Protein AF-A0A3B8HD32-F1 (afdb_monomer_lite)

Secondary structure (DSSP, 8-state):
----------------------------------------PPP-BSSHHHHHHHHHHHHHTT-HHHHHHHH-TT-HHHH--S-HHHHHHHHHHHHHHHHH-EEEEE-SSEEEEEETTTTEEPSS-EEEETTEEEE-HHHHHHHHHHHHHHHHHHHHHHHTT-

Radius of gyration: 31.65 Å; chains: 1; bounding box: 47×67×112 Å

Foldseek 3Di:
DDDDDDDDDDDDDDDDDDDDDDDDDDDDDPPCDPPPPDQQAADWALDPVVLVVLVLVCLVVVPPVSVCNQLDPPLCVVQDVPDPVVNNVVSVVQNVFQVQDWDWADDPFWIWIFTHPVRHTQLWIWGDDPSIIGTPSVSSVVSVVVVVVVVVVVVVVVVVVD

pLDDT: mean 81.9, std 21.85, range [32.84, 98.81]

Structure (mmCIF, N/CA/C/O backbone):
data_AF-A0A3B8HD32-F1
#
_entry.id   AF-A0A3B8HD32-F1
#
loop_
_atom_site.group_PDB
_atom_site.id
_atom_site.type_symbol
_atom_site.label_atom_id
_atom_site.label_alt_id
_atom_site.label_comp_id
_atom_site.label_asym_id
_atom_site.label_entity_id
_atom_site.label_seq_id
_atom_site.pdbx_PDB_ins_code
_atom_site.Cartn_x
_atom_site.Cartn_y
_atom_site.Cartn_z
_atom_site.occupancy
_atom_site.B_iso_or_equiv
_atom_site.auth_seq_id
_atom_site.auth_comp_id
_atom_site.auth_asym_id
_atom_site.auth_atom_id
_atom_site.pdbx_PDB_model_num
ATOM 1 N N . MET A 1 1 ? 13.852 -27.136 76.137 1.00 43.53 1 MET A N 1
ATOM 2 C CA . MET A 1 1 ? 15.310 -26.902 76.257 1.00 43.53 1 MET A CA 1
ATOM 3 C C . MET A 1 1 ? 15.905 -28.227 76.719 1.00 43.53 1 MET A C 1
ATOM 5 O O . MET A 1 1 ? 15.405 -28.739 77.705 1.00 43.53 1 MET A O 1
ATOM 9 N N . VAL A 1 2 ? 16.816 -28.900 76.011 1.00 40.38 2 VAL A N 1
ATOM 10 C CA . VAL A 1 2 ? 17.739 -28.478 74.932 1.00 40.38 2 VAL A CA 1
ATOM 11 C C . VAL A 1 2 ? 17.603 -29.384 73.687 1.00 40.38 2 VAL A C 1
ATOM 13 O O . VAL A 1 2 ? 17.323 -30.568 73.819 1.00 40.38 2 VAL A O 1
ATOM 16 N N . LEU A 1 3 ? 17.828 -28.834 72.486 1.00 42.19 3 LEU A N 1
ATOM 17 C CA . LEU A 1 3 ? 18.135 -29.593 71.260 1.00 42.19 3 LEU A CA 1
ATOM 18 C C . LEU A 1 3 ? 19.658 -29.737 71.143 1.00 42.19 3 LEU A C 1
ATOM 20 O O . LEU A 1 3 ? 20.314 -28.704 71.096 1.00 42.19 3 LEU A O 1
ATOM 24 N N . TYR A 1 4 ? 20.210 -30.955 71.073 1.00 42.47 4 TYR A N 1
ATOM 25 C CA . TYR A 1 4 ? 21.608 -31.265 70.692 1.00 42.47 4 TYR A CA 1
ATOM 26 C C . TYR A 1 4 ? 21.775 -32.805 70.596 1.00 42.47 4 TYR A C 1
ATOM 28 O O . TYR A 1 4 ? 21.157 -33.514 71.381 1.00 42.47 4 TYR A O 1
ATOM 36 N N . ILE A 1 5 ? 22.575 -33.400 69.701 1.00 52.56 5 ILE A N 1
ATOM 37 C CA . ILE A 1 5 ? 23.149 -32.874 68.450 1.00 52.56 5 ILE A CA 1
ATOM 38 C C . ILE A 1 5 ? 23.365 -34.017 67.430 1.00 52.56 5 ILE A C 1
ATOM 40 O O . ILE A 1 5 ? 23.368 -35.194 67.776 1.00 52.56 5 ILE A O 1
ATOM 44 N N . ASN A 1 6 ? 23.576 -33.652 66.166 1.00 39.22 6 ASN A N 1
ATOM 45 C CA . ASN A 1 6 ? 23.972 -34.531 65.063 1.00 39.22 6 ASN A CA 1
ATOM 46 C C . ASN A 1 6 ? 25.484 -34.836 65.097 1.00 39.22 6 ASN A C 1
ATOM 48 O O . ASN A 1 6 ? 26.286 -33.902 65.054 1.00 39.22 6 ASN A O 1
ATOM 52 N N . THR A 1 7 ? 25.881 -36.113 65.068 1.00 48.16 7 THR A N 1
ATOM 53 C CA . THR A 1 7 ? 27.258 -36.534 64.750 1.00 48.16 7 THR A CA 1
ATOM 54 C C . THR A 1 7 ? 27.284 -37.419 63.500 1.00 48.16 7 THR A C 1
ATOM 56 O O . THR A 1 7 ? 26.478 -38.331 63.320 1.00 48.16 7 THR A O 1
ATOM 59 N N . LYS A 1 8 ? 28.205 -37.112 62.578 1.00 41.97 8 LYS A N 1
ATOM 60 C CA . LYS A 1 8 ? 28.229 -37.680 61.223 1.00 41.97 8 LYS A CA 1
ATOM 61 C C . LYS A 1 8 ? 29.136 -38.912 61.095 1.00 41.97 8 LYS A C 1
ATOM 63 O O . LYS A 1 8 ? 30.311 -38.844 61.428 1.00 41.97 8 LYS A O 1
ATOM 68 N N . LYS A 1 9 ? 28.605 -39.915 60.382 1.00 48.69 9 LYS A N 1
ATOM 69 C CA . LYS A 1 9 ? 29.251 -40.620 59.251 1.00 48.69 9 LYS A CA 1
ATOM 70 C C . LYS A 1 9 ? 30.585 -41.346 59.507 1.00 48.69 9 LYS A C 1
ATOM 72 O O . LYS A 1 9 ? 31.648 -40.732 59.552 1.00 48.69 9 LYS A O 1
ATOM 77 N N . LYS A 1 10 ? 30.551 -42.674 59.367 1.00 41.47 10 LYS A N 1
ATOM 78 C CA . LYS A 1 10 ? 31.591 -43.403 58.623 1.00 41.47 10 LYS A CA 1
ATOM 79 C C . LYS A 1 10 ? 30.941 -44.512 57.797 1.00 41.47 10 LYS A C 1
ATOM 81 O O . LYS A 1 10 ? 29.971 -45.114 58.244 1.00 41.47 10 LYS A O 1
ATOM 86 N N . ASP A 1 11 ? 31.414 -44.703 56.572 1.00 49.44 11 ASP A N 1
ATOM 87 C CA . ASP A 1 11 ? 30.679 -45.430 55.534 1.00 49.44 11 ASP A CA 1
ATOM 88 C C . ASP A 1 11 ? 31.162 -46.881 55.372 1.00 49.44 11 ASP A C 1
ATOM 90 O O . ASP A 1 11 ? 32.364 -47.129 55.277 1.00 49.44 11 ASP A O 1
ATOM 94 N N . SER A 1 12 ? 30.225 -47.821 55.240 1.00 42.47 12 SER A N 1
ATOM 95 C CA . SER A 1 12 ? 30.435 -49.156 54.660 1.00 42.47 12 SER A CA 1
ATOM 96 C C . SER A 1 12 ? 29.472 -49.300 53.470 1.00 42.47 12 SER A C 1
ATOM 98 O O . SER A 1 12 ? 28.290 -49.000 53.574 1.00 42.47 12 SER A O 1
ATOM 100 N N . TRP A 1 13 ? 29.981 -49.407 52.240 1.00 37.66 13 TRP A N 1
ATOM 101 C CA . TRP A 1 13 ? 30.479 -50.617 51.561 1.00 37.66 13 TRP A CA 1
ATOM 102 C C . TRP A 1 13 ? 29.329 -51.458 50.966 1.00 37.66 13 TRP A C 1
ATOM 104 O O . TRP A 1 13 ? 28.308 -51.676 51.599 1.00 37.66 13 TRP A O 1
ATOM 114 N N . PHE A 1 14 ? 29.494 -51.869 49.703 1.00 48.09 14 PHE A N 1
ATOM 115 C CA . PHE A 1 14 ? 28.489 -52.516 48.837 1.00 48.09 14 PHE A CA 1
ATOM 116 C C . PHE A 1 14 ? 27.213 -51.725 48.480 1.00 48.09 14 PHE A C 1
ATOM 118 O O . PHE A 1 14 ? 26.077 -52.068 48.794 1.00 48.09 14 PHE A O 1
ATOM 125 N N . LYS A 1 15 ? 27.468 -50.705 47.651 1.00 41.84 15 LYS A N 1
ATOM 126 C CA . LYS A 1 15 ? 26.592 -50.142 46.609 1.00 41.84 15 LYS A CA 1
ATOM 127 C C . LYS A 1 15 ? 25.509 -51.118 46.097 1.00 41.84 15 LYS A C 1
ATOM 129 O O . LYS A 1 15 ? 25.838 -52.189 45.591 1.00 41.84 15 LYS A O 1
ATOM 134 N N . ARG A 1 16 ? 24.249 -50.668 46.050 1.00 45.19 16 ARG A N 1
ATOM 135 C CA . ARG A 1 16 ? 23.248 -51.148 45.077 1.00 45.19 16 ARG A CA 1
ATOM 136 C C . ARG A 1 16 ? 23.143 -50.126 43.946 1.00 45.19 16 ARG A C 1
ATOM 138 O O . ARG A 1 16 ? 22.755 -48.985 44.182 1.00 45.19 16 ARG A O 1
ATOM 145 N N . SER A 1 17 ? 23.526 -50.508 42.731 1.00 42.22 17 SER A N 1
ATOM 146 C CA . SER A 1 17 ? 23.446 -49.660 41.533 1.00 42.22 17 SER A CA 1
ATOM 147 C C . SER A 1 17 ? 23.391 -50.554 40.293 1.00 42.22 17 SER A C 1
ATOM 149 O O . SER A 1 17 ? 24.235 -51.434 40.155 1.00 42.22 17 SER A O 1
ATOM 151 N N . GLY A 1 18 ? 22.404 -50.349 39.421 1.00 32.84 18 GLY A N 1
ATOM 152 C CA . GLY A 1 18 ? 22.170 -51.194 38.247 1.00 32.84 18 GLY A CA 1
ATOM 153 C C . GLY A 1 18 ? 20.818 -50.889 37.607 1.00 32.84 18 GLY A C 1
ATOM 154 O O . GLY A 1 18 ? 19.811 -51.485 37.971 1.00 32.84 18 GLY A O 1
ATOM 155 N N . ALA A 1 19 ? 20.807 -49.923 36.692 1.00 41.56 19 ALA A N 1
ATOM 156 C CA . ALA A 1 19 ? 19.682 -49.596 35.815 1.00 41.56 19 ALA A CA 1
ATOM 157 C C . ALA A 1 19 ? 20.125 -49.771 34.349 1.00 41.56 19 ALA A C 1
ATOM 159 O O . ALA A 1 19 ? 21.323 -49.941 34.121 1.00 41.56 19 ALA A O 1
ATOM 160 N N . LEU A 1 20 ? 19.184 -49.628 33.395 1.00 43.97 20 LEU A N 1
ATOM 161 C CA . LEU A 1 20 ? 19.335 -49.854 31.936 1.00 43.97 20 LEU A CA 1
ATOM 162 C C . LEU A 1 20 ? 19.381 -51.357 31.578 1.00 43.97 20 LEU A C 1
ATOM 164 O O . LEU A 1 20 ? 20.100 -52.101 32.232 1.00 43.97 20 LEU A O 1
ATOM 168 N N . LEU A 1 21 ? 18.695 -51.915 30.569 1.00 43.19 21 LEU A N 1
ATOM 169 C CA . LEU A 1 21 ? 17.557 -51.561 29.677 1.00 43.19 21 LEU A CA 1
ATOM 170 C C . LEU A 1 21 ? 16.853 -52.928 29.349 1.00 43.19 21 LEU A C 1
ATOM 172 O O . LEU A 1 21 ? 17.232 -53.926 29.953 1.00 43.19 21 LEU A O 1
ATOM 176 N N . MET A 1 22 ? 15.849 -53.166 28.488 1.00 37.34 22 MET A N 1
ATOM 177 C CA . MET A 1 22 ? 15.076 -52.480 27.422 1.00 37.34 22 MET A CA 1
ATOM 178 C C . MET A 1 22 ? 13.685 -53.221 27.354 1.00 37.34 22 MET A C 1
ATOM 180 O O . MET A 1 22 ? 13.444 -54.063 28.213 1.00 37.34 22 MET A O 1
ATOM 184 N N . ALA A 1 23 ? 12.691 -53.052 26.464 1.00 41.81 23 ALA A N 1
ATOM 185 C CA . ALA A 1 23 ? 12.513 -52.301 25.214 1.00 41.81 23 ALA A CA 1
ATOM 186 C C . ALA A 1 23 ? 11.040 -51.829 25.026 1.00 41.81 23 ALA A C 1
ATOM 188 O O . ALA A 1 23 ? 10.396 -51.424 25.987 1.00 41.81 23 ALA A O 1
ATOM 189 N N . ALA A 1 24 ? 10.538 -51.821 23.783 1.00 44.19 24 ALA A N 1
ATOM 190 C CA . ALA A 1 24 ? 9.324 -51.148 23.318 1.00 44.19 24 ALA A CA 1
ATOM 191 C C . ALA A 1 24 ? 8.219 -52.083 22.776 1.00 44.19 24 ALA A C 1
ATOM 193 O O . ALA A 1 24 ? 8.511 -53.123 22.187 1.00 44.19 24 ALA A O 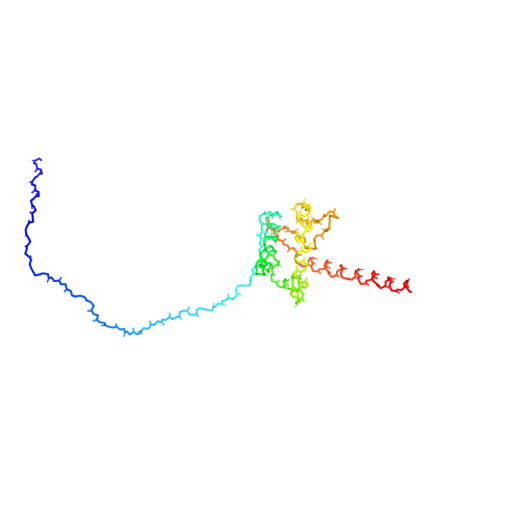1
ATOM 194 N N . ALA A 1 25 ? 6.964 -51.624 22.854 1.00 45.50 25 ALA A N 1
ATOM 195 C CA . ALA A 1 25 ? 5.862 -52.018 21.970 1.00 45.50 25 ALA A CA 1
ATOM 196 C C . ALA A 1 25 ? 4.859 -50.851 21.799 1.00 45.50 25 ALA A C 1
ATOM 198 O O . ALA A 1 25 ? 4.730 -49.999 22.675 1.00 45.50 25 ALA A O 1
ATOM 199 N N . PHE A 1 26 ? 4.190 -50.814 20.644 1.00 46.25 26 PHE A N 1
ATOM 200 C CA . PHE A 1 26 ? 3.228 -49.796 20.181 1.00 46.25 26 PHE A CA 1
ATOM 201 C C . PHE A 1 26 ? 1.955 -49.753 21.071 1.00 46.25 26 PHE A C 1
ATOM 203 O O . PHE A 1 26 ? 1.673 -50.719 21.771 1.00 46.25 26 PHE A O 1
ATOM 210 N N . ILE A 1 27 ? 1.152 -48.680 21.138 1.00 51.12 27 ILE A N 1
ATOM 211 C CA . ILE A 1 27 ? 0.491 -47.946 20.036 1.00 51.12 27 ILE A CA 1
ATOM 212 C C . ILE A 1 27 ? 0.539 -46.422 20.232 1.00 51.12 27 ILE A C 1
ATOM 214 O O . ILE A 1 27 ? 0.213 -45.912 21.300 1.00 51.12 27 ILE A O 1
ATOM 218 N N . ALA A 1 28 ? 0.846 -45.691 19.155 1.00 51.34 28 ALA A N 1
ATOM 219 C CA . ALA A 1 28 ? 0.644 -44.247 19.062 1.00 51.34 28 ALA A CA 1
ATOM 220 C C . ALA A 1 28 ? -0.660 -43.945 18.304 1.00 51.34 28 ALA A C 1
ATOM 222 O O . ALA A 1 28 ? -0.746 -44.183 17.099 1.00 51.34 28 ALA A O 1
ATOM 223 N N . VAL A 1 29 ? -1.668 -43.403 18.993 1.00 52.25 29 VAL A N 1
ATOM 224 C CA . VAL A 1 29 ? -2.871 -42.866 18.339 1.00 52.25 29 VAL A CA 1
ATOM 225 C C . VAL A 1 29 ? -2.566 -41.444 17.877 1.00 52.25 29 VAL A C 1
ATOM 227 O O . VAL A 1 29 ? -2.669 -40.491 18.647 1.00 52.25 29 VAL A O 1
ATOM 230 N N . PHE A 1 30 ? -2.180 -41.297 16.610 1.00 51.12 30 PHE A N 1
ATOM 231 C CA . PHE A 1 30 ? -2.140 -39.989 15.963 1.00 51.12 30 PHE A CA 1
ATOM 232 C C . PHE A 1 30 ? -3.570 -39.457 15.838 1.00 51.12 30 PHE A C 1
ATOM 234 O O . PHE A 1 30 ? -4.342 -39.924 15.001 1.00 51.12 30 PHE A O 1
ATOM 241 N N . ILE A 1 31 ? -3.921 -38.463 16.658 1.00 53.44 31 ILE A N 1
ATOM 242 C CA . ILE A 1 31 ? -5.154 -37.690 16.483 1.00 53.44 31 ILE A CA 1
ATOM 243 C C . ILE A 1 31 ? -4.931 -36.719 15.320 1.00 53.44 31 ILE A C 1
ATOM 245 O O . ILE A 1 31 ? -4.717 -35.522 15.505 1.00 53.44 31 ILE A O 1
ATOM 249 N N . SER A 1 32 ? -4.974 -37.258 14.103 1.00 56.94 32 SER A N 1
ATOM 250 C CA . SER A 1 32 ? -5.089 -36.486 12.866 1.00 56.94 32 SER A CA 1
ATOM 251 C C . SER A 1 32 ? -6.501 -35.910 12.770 1.00 56.94 32 SER A C 1
ATOM 253 O O . SER A 1 32 ? -7.320 -36.356 11.967 1.00 56.94 32 SER A O 1
ATOM 255 N N . GLY A 1 33 ? -6.801 -34.936 13.632 1.00 53.31 33 GLY A N 1
ATOM 256 C CA . GLY A 1 33 ? -7.970 -34.083 13.458 1.00 53.31 33 GLY A CA 1
ATOM 257 C C . GLY A 1 33 ? -7.899 -33.395 12.089 1.00 53.31 33 GLY A C 1
ATOM 258 O O . GLY A 1 33 ? -6.796 -33.133 11.599 1.00 53.31 33 GLY A O 1
ATOM 259 N N . PRO A 1 34 ? -9.039 -33.115 11.439 1.00 52.19 34 PRO A N 1
ATOM 260 C CA . PRO A 1 34 ? -9.019 -32.407 10.171 1.00 52.19 34 PRO A CA 1
ATOM 261 C C . PRO A 1 34 ? -8.379 -31.032 10.381 1.00 52.19 34 PRO A C 1
ATOM 263 O O . PRO A 1 34 ? -8.888 -30.230 11.164 1.00 52.19 34 PRO A O 1
ATOM 266 N N . SER A 1 35 ? -7.293 -30.741 9.656 1.00 53.62 35 SER A N 1
ATOM 267 C CA . SER A 1 35 ? -6.811 -29.367 9.486 1.00 53.62 35 SER A CA 1
ATOM 268 C C . SER A 1 35 ? -7.857 -28.595 8.695 1.00 53.62 35 SER A C 1
ATOM 270 O O . SER A 1 35 ? -7.789 -28.483 7.471 1.00 53.62 35 SER A O 1
ATOM 272 N N . GLN A 1 36 ? -8.862 -28.099 9.411 1.00 52.03 36 GLN A N 1
ATOM 273 C CA . GLN A 1 36 ? -9.839 -27.163 8.898 1.00 52.03 36 GLN A CA 1
ATOM 274 C C . GLN A 1 36 ? -9.059 -25.911 8.502 1.00 52.03 36 GLN A C 1
ATOM 276 O O . GLN A 1 36 ? -8.551 -25.194 9.360 1.00 52.03 36 GLN A O 1
ATOM 281 N N . ALA A 1 37 ? -8.873 -25.723 7.195 1.00 55.12 37 ALA A N 1
ATOM 282 C CA . ALA A 1 37 ? -8.083 -24.631 6.649 1.00 55.12 37 ALA A CA 1
ATOM 283 C C . ALA A 1 37 ? -8.807 -23.309 6.926 1.00 55.12 37 ALA A C 1
ATOM 285 O O . ALA A 1 37 ? -9.661 -22.878 6.151 1.00 55.12 37 ALA A O 1
ATOM 286 N N . GLU A 1 38 ? -8.499 -22.709 8.075 1.00 58.59 38 GLU A N 1
ATOM 287 C CA . GLU A 1 38 ? -9.048 -21.430 8.499 1.00 58.59 38 GLU A CA 1
ATOM 288 C C . GLU A 1 38 ? -8.703 -20.384 7.435 1.00 58.59 38 GLU A C 1
ATOM 290 O O . GLU A 1 38 ? -7.533 -20.108 7.162 1.00 58.59 38 GLU A O 1
ATOM 295 N N . ALA A 1 39 ? -9.734 -19.871 6.759 1.00 62.19 39 ALA A N 1
ATOM 296 C CA . ALA A 1 39 ? -9.560 -18.974 5.628 1.00 62.19 39 ALA A CA 1
ATOM 297 C C . ALA A 1 39 ? -8.846 -17.705 6.106 1.00 62.19 39 ALA A C 1
ATOM 299 O O . ALA A 1 39 ? -9.409 -16.943 6.891 1.00 62.19 39 ALA A O 1
ATOM 300 N N . ALA A 1 40 ? -7.601 -17.516 5.653 1.00 71.12 40 ALA A N 1
ATOM 301 C CA . ALA A 1 40 ? -6.674 -16.528 6.196 1.00 71.12 40 ALA A CA 1
ATOM 302 C C . ALA A 1 40 ? -7.307 -15.129 6.251 1.00 71.12 40 ALA A C 1
ATOM 304 O O . ALA A 1 40 ? -7.483 -14.467 5.229 1.00 71.12 40 ALA A O 1
ATOM 305 N N . LYS A 1 41 ? -7.689 -14.686 7.452 1.00 87.06 41 LYS A N 1
ATOM 306 C CA . LYS A 1 41 ? -8.387 -13.414 7.641 1.00 87.06 41 LYS A CA 1
ATOM 307 C C . LYS A 1 41 ? -7.451 -12.254 7.290 1.00 87.06 41 LYS A C 1
ATOM 309 O O . LYS A 1 41 ? -6.287 -12.267 7.683 1.00 87.06 41 LYS A O 1
ATOM 314 N N . GLN A 1 42 ? -7.968 -11.242 6.587 1.00 95.81 42 GLN A N 1
ATOM 315 C CA . GLN A 1 42 ? -7.215 -10.014 6.328 1.00 95.81 42 GLN A CA 1
ATOM 316 C C . GLN A 1 42 ? -6.763 -9.377 7.651 1.00 95.81 42 GLN A C 1
ATOM 318 O O . GLN A 1 42 ? -7.541 -9.288 8.606 1.00 95.81 42 GLN A O 1
ATOM 323 N N . GLN A 1 43 ? -5.510 -8.930 7.692 1.00 97.19 43 GLN A N 1
ATOM 324 C CA . GLN A 1 43 ? -4.936 -8.252 8.842 1.00 97.19 43 GLN A CA 1
ATOM 325 C C . GLN A 1 43 ? -5.580 -6.875 9.043 1.00 97.19 43 GLN A C 1
ATOM 327 O O . GLN A 1 43 ? -5.762 -6.101 8.104 1.00 97.19 43 GLN A O 1
ATOM 332 N N . THR A 1 44 ? -5.886 -6.572 10.302 1.00 98.19 44 THR A N 1
ATOM 333 C CA . THR A 1 44 ? -6.466 -5.304 10.751 1.00 98.19 44 THR A CA 1
ATOM 334 C C . THR A 1 44 ? -5.535 -4.596 11.731 1.00 98.19 44 THR A C 1
ATOM 336 O O . THR A 1 44 ? -4.807 -5.257 12.474 1.00 98.19 44 THR A O 1
ATOM 339 N N . PHE A 1 45 ? -5.606 -3.268 11.778 1.00 98.56 45 PHE A N 1
ATOM 340 C CA . PHE A 1 45 ? -4.692 -2.390 12.514 1.00 98.56 45 PHE A CA 1
ATOM 341 C C . PHE A 1 45 ? -5.457 -1.443 13.448 1.00 98.56 45 PHE A C 1
ATOM 343 O O . PHE A 1 45 ? -6.626 -1.136 13.195 1.00 98.56 45 PHE A O 1
ATOM 350 N N . ALA A 1 46 ? -4.820 -0.964 14.518 1.00 98.19 46 ALA A N 1
ATOM 351 C CA . ALA A 1 46 ? -5.421 0.008 15.432 1.00 98.19 46 ALA A CA 1
ATOM 352 C C . ALA A 1 46 ? -5.384 1.436 14.858 1.00 98.19 46 ALA A C 1
ATOM 354 O O . ALA A 1 46 ? -6.274 2.236 15.155 1.00 98.19 46 ALA A O 1
ATOM 355 N N . SER A 1 47 ? -4.416 1.747 13.986 1.00 98.56 47 SER A N 1
ATOM 356 C CA . SER A 1 47 ? -4.325 3.040 13.295 1.00 98.56 47 SER A CA 1
ATOM 357 C C . SER A 1 47 ? -3.974 2.919 11.799 1.00 98.56 47 SER A C 1
ATOM 359 O O . SER A 1 47 ? -3.465 1.879 11.361 1.00 98.56 47 SER A O 1
ATOM 361 N N . PRO A 1 48 ? -4.207 3.974 10.990 1.00 98.44 48 PRO A N 1
ATOM 362 C CA . PRO A 1 48 ? -3.744 4.027 9.605 1.00 98.44 48 PRO A CA 1
ATOM 363 C C . PRO A 1 48 ? -2.217 3.931 9.481 1.00 98.44 48 PRO A C 1
ATOM 365 O O . PRO A 1 48 ? -1.701 3.275 8.577 1.00 98.44 48 PRO A O 1
ATOM 368 N N . GLU A 1 49 ? -1.485 4.559 10.400 1.00 98.62 49 GLU A N 1
ATOM 369 C CA . GLU A 1 49 ? -0.021 4.597 10.411 1.00 98.62 49 GLU A CA 1
ATOM 370 C C . GLU A 1 49 ? 0.565 3.205 10.663 1.00 98.62 49 GLU A C 1
ATOM 372 O O . GLU A 1 49 ? 1.552 2.835 10.030 1.00 98.62 49 GLU A O 1
ATOM 377 N N . GLU A 1 50 ? -0.039 2.398 11.540 1.00 98.75 50 GLU A N 1
ATOM 378 C CA . GLU A 1 50 ? 0.349 0.993 11.731 1.00 98.75 50 GLU A CA 1
ATOM 379 C C . GLU A 1 50 ? 0.206 0.182 10.436 1.00 98.75 50 GLU A C 1
ATOM 381 O O . GLU A 1 50 ? 1.115 -0.570 10.077 1.00 98.75 50 GLU A O 1
ATOM 386 N N . ALA A 1 51 ? -0.898 0.370 9.707 1.00 98.69 51 ALA A N 1
ATOM 387 C CA . ALA A 1 51 ? -1.163 -0.329 8.452 1.00 98.69 51 ALA A CA 1
ATOM 388 C C . ALA A 1 51 ? -0.167 0.065 7.346 1.00 98.69 51 ALA A C 1
ATOM 390 O O . ALA A 1 51 ? 0.373 -0.799 6.650 1.00 98.69 51 ALA A O 1
ATOM 391 N N . VAL A 1 52 ? 0.142 1.362 7.219 1.00 98.75 52 VAL A N 1
ATOM 392 C CA . VAL A 1 52 ? 1.175 1.861 6.293 1.00 98.75 52 VAL A CA 1
ATOM 393 C C . VAL A 1 52 ? 2.564 1.350 6.687 1.00 98.75 52 VAL A C 1
ATOM 395 O O . VAL A 1 52 ? 3.316 0.897 5.823 1.00 98.75 52 VAL A O 1
ATOM 398 N N . ASN A 1 53 ? 2.908 1.344 7.977 1.00 98.75 53 ASN A N 1
ATOM 399 C CA . ASN A 1 53 ? 4.184 0.806 8.452 1.00 98.75 53 ASN A CA 1
ATOM 400 C C . ASN A 1 53 ? 4.310 -0.704 8.195 1.00 98.75 53 ASN A C 1
ATOM 402 O O . ASN A 1 53 ? 5.387 -1.164 7.808 1.00 98.75 53 ASN A O 1
ATOM 406 N N . ALA A 1 54 ? 3.230 -1.475 8.347 1.00 98.81 54 ALA A N 1
ATOM 407 C CA . ALA A 1 54 ? 3.201 -2.896 8.004 1.00 98.81 54 ALA A CA 1
ATOM 408 C C . ALA A 1 54 ? 3.412 -3.126 6.498 1.00 98.81 54 ALA A C 1
ATOM 410 O O . ALA A 1 54 ? 4.257 -3.942 6.125 1.00 98.81 54 ALA A O 1
ATOM 411 N N . LEU A 1 55 ? 2.730 -2.354 5.642 1.00 98.75 55 LEU A N 1
ATOM 412 C CA . LEU A 1 55 ? 2.915 -2.375 4.187 1.00 98.75 55 LEU A CA 1
ATOM 413 C C . LEU A 1 55 ? 4.368 -2.067 3.798 1.00 98.75 55 LEU A C 1
ATOM 415 O O . LEU A 1 55 ? 5.012 -2.856 3.108 1.00 98.75 55 LEU A O 1
ATOM 419 N N . VAL A 1 56 ? 4.921 -0.955 4.285 1.00 98.69 56 VAL A N 1
ATOM 420 C CA . VAL A 1 56 ? 6.301 -0.537 3.989 1.00 98.69 56 VAL A CA 1
ATOM 421 C C . VAL A 1 56 ? 7.320 -1.553 4.510 1.00 98.69 56 VAL A C 1
ATOM 423 O O . VAL A 1 56 ? 8.325 -1.797 3.842 1.00 98.69 56 VAL A O 1
ATOM 426 N N . LYS A 1 57 ? 7.073 -2.180 5.667 1.00 98.81 57 LYS A N 1
ATOM 427 C CA . LYS A 1 57 ? 7.916 -3.261 6.196 1.00 98.81 57 LYS A CA 1
ATOM 428 C C . LYS A 1 57 ? 7.897 -4.481 5.274 1.00 98.81 57 LYS A C 1
ATOM 430 O O . LYS A 1 57 ? 8.970 -4.929 4.883 1.00 98.81 57 LYS A O 1
ATOM 435 N N . ALA A 1 58 ? 6.715 -4.969 4.896 1.00 98.56 58 ALA A N 1
ATOM 436 C CA . ALA A 1 58 ? 6.558 -6.138 4.029 1.00 98.56 58 ALA A CA 1
ATOM 437 C C . ALA A 1 58 ? 7.190 -5.925 2.640 1.00 98.56 58 ALA A C 1
ATOM 439 O O . ALA A 1 58 ? 7.889 -6.803 2.138 1.00 98.56 58 ALA A O 1
ATOM 440 N N . LEU A 1 59 ? 7.035 -4.727 2.060 1.00 98.31 59 LEU A N 1
ATOM 441 C CA . LEU A 1 59 ? 7.693 -4.344 0.804 1.00 98.31 59 LEU A CA 1
ATOM 442 C C . LEU A 1 59 ? 9.226 -4.269 0.944 1.00 98.31 59 LEU A C 1
ATOM 444 O O . LEU A 1 59 ? 9.939 -4.655 0.020 1.00 98.31 59 LEU A O 1
ATOM 448 N N . LYS A 1 60 ? 9.756 -3.802 2.084 1.00 98.38 60 LYS A N 1
ATOM 449 C CA . LYS A 1 60 ? 11.211 -3.760 2.344 1.00 98.38 60 LYS A CA 1
ATOM 450 C C . LYS A 1 60 ? 11.832 -5.141 2.564 1.00 98.38 60 LYS A C 1
ATOM 452 O O . LYS A 1 60 ? 13.007 -5.309 2.255 1.00 98.38 60 LYS A O 1
ATOM 457 N N . SER A 1 61 ? 11.080 -6.108 3.091 1.00 98.00 61 SER A N 1
ATOM 458 C CA . SER A 1 61 ? 11.546 -7.487 3.310 1.00 98.00 61 SER A CA 1
ATOM 459 C C . SER A 1 61 ? 11.211 -8.461 2.174 1.00 98.00 61 SER A C 1
ATOM 461 O O . SER A 1 61 ? 11.541 -9.636 2.290 1.00 98.00 61 SER A O 1
ATOM 463 N N . ASP A 1 62 ? 10.547 -7.992 1.112 1.00 96.88 62 ASP A N 1
ATOM 464 C CA . ASP A 1 62 ? 9.965 -8.814 0.036 1.00 96.88 62 ASP A CA 1
ATOM 465 C C . ASP A 1 62 ? 9.066 -9.960 0.550 1.00 96.88 62 ASP A C 1
ATOM 467 O O . ASP A 1 62 ? 9.045 -11.074 0.024 1.00 96.88 62 ASP A O 1
ATOM 471 N N . ASP A 1 63 ? 8.329 -9.697 1.636 1.00 97.69 63 ASP A N 1
ATOM 472 C CA . ASP A 1 63 ? 7.497 -10.706 2.291 1.00 97.69 63 ASP A CA 1
ATOM 473 C C . ASP A 1 63 ? 6.115 -10.777 1.633 1.00 97.69 63 ASP A C 1
ATOM 475 O O . ASP A 1 63 ? 5.150 -10.132 2.054 1.00 97.69 63 ASP A O 1
ATOM 479 N N . ALA A 1 64 ? 6.030 -11.604 0.592 1.00 95.31 64 ALA A N 1
ATOM 480 C CA . ALA A 1 64 ? 4.78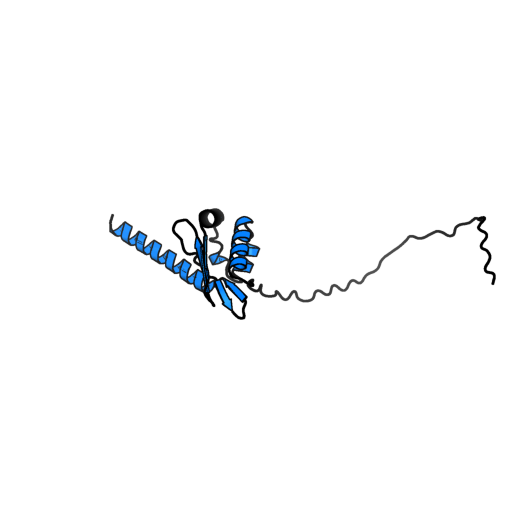8 -11.902 -0.112 1.00 95.31 64 ALA A CA 1
ATOM 481 C C . ALA A 1 64 ? 3.656 -12.369 0.823 1.00 95.31 64 ALA A C 1
ATOM 483 O O . ALA A 1 64 ? 2.506 -11.985 0.617 1.00 95.31 64 ALA A O 1
ATOM 484 N N . LYS A 1 65 ? 3.962 -13.131 1.884 1.00 95.69 65 LYS A N 1
ATOM 485 C CA . LYS A 1 65 ? 2.943 -13.635 2.820 1.00 95.69 65 LYS A CA 1
ATOM 486 C C . LYS A 1 65 ? 2.410 -12.526 3.719 1.00 95.69 65 LYS A C 1
ATOM 488 O O . LYS A 1 65 ? 1.208 -12.485 3.972 1.00 95.69 65 LYS A O 1
ATOM 493 N N . ALA A 1 66 ? 3.272 -11.616 4.169 1.00 97.38 66 ALA A N 1
ATOM 494 C CA . ALA A 1 66 ? 2.837 -10.422 4.886 1.00 97.38 66 ALA A CA 1
ATOM 495 C C . ALA A 1 66 ? 1.983 -9.514 3.986 1.00 97.38 66 ALA A C 1
ATOM 497 O O . ALA A 1 66 ? 0.941 -9.044 4.431 1.00 97.38 66 ALA A O 1
ATOM 498 N N . LEU A 1 67 ? 2.352 -9.323 2.713 1.00 97.81 67 LEU A N 1
ATOM 499 C CA . LEU A 1 67 ? 1.523 -8.578 1.755 1.00 97.81 67 LEU A CA 1
ATOM 500 C C . LEU A 1 67 ? 0.143 -9.233 1.564 1.00 97.81 67 LEU A C 1
ATOM 502 O O . LEU A 1 67 ? -0.877 -8.554 1.671 1.00 97.81 67 LEU A O 1
ATOM 506 N N . GLU A 1 68 ? 0.088 -10.549 1.361 1.00 96.75 68 GLU A N 1
ATOM 507 C CA . GLU A 1 68 ? -1.175 -11.292 1.237 1.00 96.75 68 GLU A CA 1
ATOM 508 C C . GLU A 1 68 ? -2.029 -11.235 2.517 1.00 96.75 68 GLU A C 1
ATOM 510 O O . GLU A 1 68 ? -3.254 -11.181 2.428 1.00 96.75 68 GLU A O 1
ATOM 515 N N . ALA A 1 69 ? -1.419 -11.170 3.706 1.00 97.31 69 ALA A N 1
ATOM 516 C CA . ALA A 1 69 ? -2.143 -10.935 4.958 1.00 97.31 69 ALA A CA 1
ATOM 517 C C . ALA A 1 69 ? -2.702 -9.501 5.049 1.00 97.31 69 ALA A C 1
ATOM 519 O O . ALA A 1 69 ? -3.859 -9.315 5.426 1.00 97.31 69 ALA A O 1
ATOM 520 N N . ILE A 1 70 ? -1.916 -8.491 4.662 1.00 98.38 70 ILE A N 1
ATOM 521 C CA . ILE A 1 70 ? -2.280 -7.062 4.697 1.00 98.38 70 ILE A CA 1
ATOM 522 C C . ILE A 1 70 ? -3.456 -6.747 3.755 1.00 98.38 70 ILE A C 1
ATOM 524 O O . ILE A 1 70 ? -4.377 -6.019 4.135 1.00 98.38 70 ILE A O 1
ATOM 528 N N . PHE A 1 71 ? -3.457 -7.311 2.544 1.00 97.56 71 PHE A N 1
ATOM 529 C CA . PHE A 1 71 ? -4.511 -7.094 1.540 1.00 97.56 71 PHE A CA 1
ATOM 530 C C . PHE A 1 71 ? -5.592 -8.189 1.513 1.00 97.56 71 PHE A C 1
ATOM 532 O O . PHE A 1 71 ? -6.615 -8.021 0.849 1.00 97.56 71 PHE A O 1
ATOM 539 N N . GLY A 1 72 ? -5.407 -9.281 2.256 1.00 95.88 72 GLY A N 1
ATOM 540 C CA . GLY A 1 72 ? -6.395 -10.341 2.455 1.00 95.88 72 GLY A CA 1
ATOM 541 C C . GLY A 1 72 ? -6.506 -11.367 1.315 1.00 95.88 72 GLY A C 1
ATOM 542 O O . GLY A 1 72 ? -5.790 -11.290 0.310 1.00 95.88 72 GLY A O 1
ATOM 543 N N . PRO A 1 73 ? -7.416 -12.352 1.449 1.00 92.06 73 PRO A N 1
ATOM 544 C CA . PRO A 1 73 ? -7.659 -13.378 0.437 1.00 92.06 73 PRO A CA 1
ATOM 545 C C . PRO A 1 73 ? -7.980 -12.804 -0.943 1.00 92.06 73 PRO A C 1
ATOM 547 O O . PRO A 1 73 ? -8.735 -11.845 -1.077 1.00 92.06 73 PRO A O 1
ATOM 550 N N . GLY A 1 74 ? -7.427 -13.423 -1.988 1.00 89.50 74 GLY A N 1
ATOM 551 C CA . GLY A 1 74 ? -7.649 -12.985 -3.368 1.00 89.50 74 GLY A CA 1
ATOM 552 C C . GLY A 1 74 ? -6.922 -11.691 -3.754 1.00 89.50 74 GLY A C 1
ATOM 553 O O . GLY A 1 74 ? -7.218 -11.140 -4.805 1.00 89.50 74 GLY A O 1
ATOM 554 N N . SER A 1 75 ? -5.970 -11.204 -2.951 1.00 93.56 75 SER A N 1
ATOM 555 C CA . SER A 1 75 ? -5.134 -10.035 -3.276 1.00 93.56 75 SER A CA 1
ATOM 556 C C . SER A 1 75 ? -3.971 -10.320 -4.239 1.00 93.56 75 SER A C 1
ATOM 558 O O . SER A 1 75 ? -3.357 -9.383 -4.746 1.00 93.56 75 SER A O 1
ATOM 560 N N . ARG A 1 76 ? -3.650 -11.595 -4.514 1.00 93.19 76 ARG A N 1
ATOM 561 C CA . ARG A 1 76 ? -2.450 -11.993 -5.278 1.00 93.19 76 ARG A CA 1
ATOM 562 C C . ARG A 1 76 ? -2.333 -11.351 -6.661 1.00 93.19 76 ARG A C 1
ATOM 564 O O . ARG A 1 76 ? -1.225 -11.041 -7.067 1.00 93.19 76 ARG A O 1
ATOM 571 N N . ASP A 1 77 ? -3.441 -11.153 -7.365 1.00 90.38 77 ASP A N 1
ATOM 572 C CA . ASP A 1 77 ? -3.486 -10.574 -8.716 1.00 90.38 77 ASP A CA 1
ATOM 573 C C . ASP A 1 77 ? -3.442 -9.030 -8.732 1.00 90.38 77 ASP A C 1
ATOM 575 O O . ASP A 1 77 ? -3.244 -8.414 -9.779 1.00 90.38 77 ASP A O 1
ATOM 579 N N . LEU A 1 78 ? -3.608 -8.403 -7.563 1.00 90.44 78 LEU A N 1
ATOM 580 C CA . LEU A 1 78 ? -3.319 -6.989 -7.314 1.00 90.44 78 LEU A CA 1
ATOM 581 C C . LEU A 1 78 ? -1.857 -6.789 -6.874 1.00 90.44 78 LEU A C 1
ATOM 583 O O . LEU A 1 78 ? -1.259 -5.762 -7.189 1.00 90.44 78 LEU A O 1
ATOM 587 N N . LEU A 1 79 ? -1.293 -7.765 -6.154 1.00 92.94 79 LEU A N 1
ATOM 588 C CA . LEU A 1 79 ? 0.065 -7.735 -5.603 1.00 92.94 79 LEU A CA 1
ATOM 589 C C . LEU A 1 79 ? 1.162 -8.160 -6.585 1.00 92.94 79 LEU A C 1
ATOM 591 O O . LEU A 1 79 ? 2.264 -7.618 -6.522 1.00 92.94 79 LEU A O 1
ATOM 595 N N . PHE A 1 80 ? 0.873 -9.129 -7.454 1.00 93.94 80 PHE A N 1
ATOM 596 C CA . PHE A 1 80 ? 1.850 -9.777 -8.326 1.00 93.94 80 PHE A CA 1
ATOM 597 C C . PHE A 1 80 ? 1.326 -9.832 -9.761 1.00 93.94 80 PHE A C 1
ATOM 599 O O . PHE A 1 80 ? 0.226 -10.324 -10.018 1.00 93.94 80 PHE A O 1
ATOM 606 N N . SER A 1 81 ? 2.127 -9.359 -10.711 1.00 91.56 81 SER A N 1
ATOM 607 C CA . SER A 1 81 ? 1.840 -9.439 -12.148 1.00 91.56 81 SER A CA 1
ATOM 608 C C . SER A 1 81 ? 2.089 -10.832 -12.731 1.00 91.56 81 SER A C 1
ATOM 610 O O . SER A 1 81 ? 1.559 -11.157 -13.792 1.00 91.56 81 SER A O 1
ATOM 612 N N . GLY A 1 82 ? 2.900 -11.645 -12.046 1.00 92.88 82 GLY A N 1
ATOM 613 C CA . GLY A 1 82 ? 3.440 -12.904 -12.564 1.00 92.88 82 GLY A CA 1
ATOM 614 C C . GLY A 1 82 ? 4.826 -12.761 -13.204 1.00 92.88 82 GLY A C 1
ATOM 615 O O . GLY A 1 82 ? 5.465 -13.778 -13.461 1.00 92.88 82 GLY A O 1
ATOM 616 N N . ASP A 1 83 ? 5.320 -11.532 -13.396 1.00 95.62 83 ASP A N 1
ATOM 617 C CA . ASP A 1 83 ? 6.710 -11.235 -13.756 1.00 95.62 83 ASP A CA 1
ATOM 618 C C . ASP A 1 83 ? 7.475 -10.711 -12.518 1.00 95.62 83 ASP A C 1
ATOM 620 O O . ASP A 1 83 ? 7.267 -9.566 -12.097 1.00 95.62 83 ASP A O 1
ATOM 624 N N . PRO A 1 84 ? 8.406 -11.501 -11.942 1.00 93.81 84 PRO A N 1
ATOM 625 C CA . PRO A 1 84 ? 9.209 -11.082 -1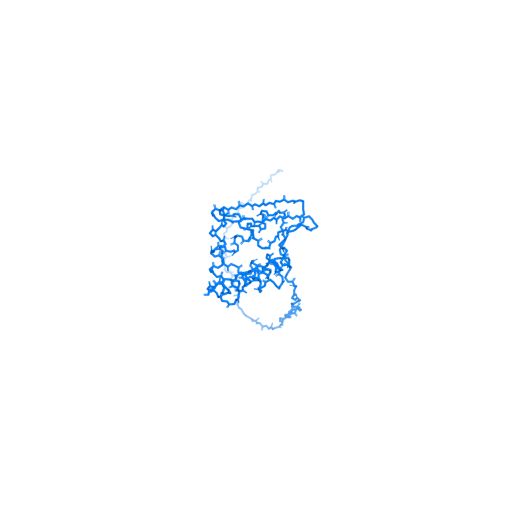0.794 1.00 93.81 84 PRO A CA 1
ATOM 626 C C . PRO A 1 84 ? 10.046 -9.816 -11.027 1.00 93.81 84 PRO A C 1
ATOM 628 O O . PRO A 1 84 ? 10.378 -9.125 -10.062 1.00 93.81 84 PRO A O 1
ATOM 631 N N . VAL A 1 85 ? 10.402 -9.492 -12.276 1.00 96.75 85 VAL A N 1
ATOM 632 C CA . VAL A 1 85 ? 11.164 -8.282 -12.622 1.00 96.75 85 VAL A CA 1
ATOM 633 C C . VAL A 1 85 ? 10.255 -7.055 -12.574 1.00 96.75 85 VAL A C 1
ATOM 635 O O . VAL A 1 85 ? 10.617 -6.055 -11.948 1.00 96.75 85 VAL A O 1
ATOM 638 N N . ALA A 1 86 ? 9.058 -7.137 -13.159 1.00 94.94 86 ALA A N 1
ATOM 639 C CA . ALA A 1 86 ? 8.052 -6.074 -13.102 1.00 94.94 86 ALA A CA 1
ATOM 640 C C . ALA A 1 86 ? 7.535 -5.828 -11.672 1.00 94.94 86 ALA A C 1
ATOM 642 O O . ALA A 1 86 ? 7.355 -4.671 -11.265 1.00 94.94 86 ALA A O 1
ATOM 643 N N . ASP A 1 87 ? 7.357 -6.896 -10.890 1.00 95.56 87 ASP A N 1
ATOM 644 C CA . ASP A 1 87 ? 6.939 -6.834 -9.485 1.00 95.56 87 ASP A CA 1
ATOM 645 C C . ASP A 1 87 ? 8.026 -6.170 -8.625 1.00 95.56 87 ASP A C 1
ATOM 647 O O . ASP A 1 87 ? 7.753 -5.191 -7.921 1.00 95.56 87 ASP A O 1
ATOM 651 N N . LYS A 1 88 ? 9.289 -6.604 -8.766 1.00 96.75 88 LYS A N 1
ATOM 652 C CA . LYS A 1 88 ? 10.450 -5.978 -8.112 1.00 96.75 88 LYS A CA 1
ATOM 653 C C . LYS A 1 88 ? 10.579 -4.495 -8.472 1.00 96.75 88 LYS A C 1
ATOM 655 O O . LYS A 1 88 ? 10.672 -3.661 -7.573 1.00 96.75 88 LYS A O 1
ATOM 660 N N . ALA A 1 89 ? 10.520 -4.145 -9.757 1.00 97.12 89 ALA A N 1
ATOM 661 C CA . ALA A 1 89 ? 10.620 -2.756 -10.212 1.00 97.12 89 ALA A CA 1
ATOM 662 C C . ALA A 1 89 ? 9.458 -1.880 -9.706 1.00 97.12 89 ALA A C 1
ATOM 664 O O . ALA A 1 89 ? 9.625 -0.682 -9.471 1.00 97.12 89 ALA A O 1
ATOM 665 N N . THR A 1 90 ? 8.271 -2.460 -9.513 1.00 95.00 90 THR A N 1
ATOM 666 C CA . THR A 1 90 ? 7.106 -1.767 -8.940 1.00 95.00 90 THR A CA 1
ATOM 667 C C . THR A 1 90 ? 7.248 -1.550 -7.436 1.00 95.00 90 THR A C 1
ATOM 669 O O . THR A 1 90 ? 6.992 -0.442 -6.957 1.00 95.00 90 THR A O 1
ATOM 672 N N . ARG A 1 91 ? 7.750 -2.550 -6.707 1.00 97.44 91 ARG A N 1
ATOM 673 C CA . ARG A 1 91 ? 8.091 -2.461 -5.281 1.00 97.44 91 ARG A CA 1
ATOM 674 C C . ARG A 1 91 ? 9.182 -1.421 -5.013 1.00 97.44 91 ARG A C 1
ATOM 676 O O . ARG A 1 91 ? 9.025 -0.581 -4.131 1.00 97.44 91 ARG A O 1
ATOM 683 N N . GLU A 1 92 ? 10.248 -1.418 -5.810 1.00 97.94 92 GLU A N 1
ATOM 684 C CA . GLU A 1 92 ? 11.347 -0.447 -5.707 1.00 97.94 92 GLU A CA 1
ATOM 685 C C . GLU A 1 92 ? 10.882 0.982 -6.030 1.00 97.94 92 GLU A C 1
ATOM 687 O O . GLU A 1 92 ? 11.193 1.912 -5.285 1.00 97.94 92 GLU A O 1
ATOM 692 N N . ARG A 1 93 ? 10.044 1.162 -7.062 1.00 97.62 93 ARG A N 1
ATOM 693 C CA . ARG A 1 93 ? 9.433 2.460 -7.406 1.00 97.62 93 ARG A CA 1
ATOM 694 C C . ARG A 1 93 ? 8.527 3.006 -6.295 1.00 97.62 93 ARG A C 1
ATOM 696 O O . ARG A 1 93 ? 8.558 4.208 -6.039 1.00 97.62 93 ARG A O 1
ATOM 703 N N . PHE A 1 94 ? 7.749 2.151 -5.624 1.00 98.00 94 PHE A N 1
ATOM 704 C CA . PHE A 1 94 ? 6.967 2.550 -4.447 1.00 98.00 94 PHE A CA 1
ATOM 705 C C . PHE A 1 94 ? 7.882 2.980 -3.293 1.00 98.00 94 PHE A C 1
ATOM 707 O O . PHE A 1 94 ? 7.672 4.040 -2.707 1.00 98.00 94 PHE A O 1
ATOM 714 N N . LEU A 1 95 ? 8.909 2.183 -2.978 1.00 98.50 95 LEU A N 1
ATOM 715 C CA . LEU A 1 95 ? 9.804 2.445 -1.848 1.00 98.50 95 LEU A CA 1
ATOM 716 C C . LEU A 1 95 ? 10.664 3.704 -2.038 1.00 98.50 95 LEU A C 1
ATOM 718 O O . LEU A 1 95 ? 10.875 4.413 -1.054 1.00 98.50 95 LEU A O 1
ATOM 722 N N . SER A 1 96 ? 11.097 4.016 -3.268 1.00 98.44 96 SER A N 1
ATOM 723 C CA . SER A 1 96 ? 11.744 5.300 -3.598 1.00 98.44 96 SER A CA 1
ATOM 724 C C . SER A 1 96 ? 10.813 6.462 -3.275 1.00 98.44 96 SER A C 1
ATOM 726 O O . SER A 1 96 ? 11.111 7.267 -2.398 1.00 98.44 96 SER A O 1
ATOM 728 N N . ARG A 1 97 ? 9.627 6.479 -3.897 1.00 98.44 97 ARG A N 1
ATOM 729 C CA . ARG A 1 97 ? 8.648 7.562 -3.749 1.00 98.44 97 ARG A CA 1
ATOM 730 C C . ARG A 1 97 ? 8.227 7.759 -2.297 1.00 98.44 97 ARG A C 1
ATOM 732 O O . ARG A 1 97 ? 8.228 8.886 -1.820 1.00 98.44 97 ARG A O 1
ATOM 739 N N . TYR A 1 98 ? 7.954 6.679 -1.565 1.00 98.38 98 TYR A N 1
ATOM 740 C CA . TYR A 1 98 ? 7.645 6.740 -0.133 1.00 98.38 98 TYR A CA 1
ATOM 741 C C . TYR A 1 98 ? 8.794 7.344 0.699 1.00 98.38 98 TYR A C 1
ATOM 743 O O . TYR A 1 98 ? 8.544 8.056 1.673 1.00 98.38 98 TYR A O 1
ATOM 751 N N . GLY A 1 99 ? 10.047 7.048 0.334 1.00 98.00 99 GLY A N 1
ATOM 752 C CA . GLY A 1 99 ? 11.251 7.573 0.985 1.00 98.00 99 GLY A CA 1
ATOM 753 C C . GLY A 1 99 ? 11.573 9.027 0.630 1.00 98.00 99 GLY A C 1
ATOM 754 O O . GLY A 1 99 ? 12.092 9.745 1.478 1.00 98.00 99 GLY A O 1
ATOM 755 N N . GLU A 1 100 ? 11.236 9.471 -0.583 1.00 98.25 100 GLU A N 1
ATOM 756 C CA . GLU A 1 100 ? 11.322 10.875 -1.007 1.00 98.25 100 GLU A CA 1
ATOM 757 C C . GLU A 1 100 ? 10.357 11.759 -0.204 1.00 98.25 100 GLU A C 1
ATOM 759 O O . GLU A 1 100 ? 10.749 12.796 0.330 1.00 98.25 100 GLU A O 1
ATOM 764 N N . LYS A 1 101 ? 9.085 11.347 -0.132 1.00 98.44 101 LYS A N 1
ATOM 765 C CA . LYS A 1 101 ? 8.004 12.049 0.569 1.00 98.44 101 LYS A CA 1
ATOM 766 C C . LYS A 1 101 ? 6.843 11.085 0.798 1.00 98.44 101 LYS A C 1
ATOM 768 O O . LYS A 1 101 ? 6.498 10.296 -0.078 1.00 98.44 101 LYS A O 1
ATOM 773 N N . ASN A 1 102 ? 6.178 11.189 1.939 1.00 98.31 102 ASN A N 1
ATOM 774 C CA . ASN A 1 102 ? 4.880 10.557 2.151 1.00 98.31 102 ASN A CA 1
ATOM 775 C C . ASN A 1 102 ? 3.968 11.488 2.959 1.00 98.31 102 ASN A C 1
ATOM 777 O O . ASN A 1 102 ? 4.439 12.280 3.777 1.00 98.31 102 ASN A O 1
ATOM 781 N N . ARG A 1 103 ? 2.661 11.408 2.703 1.00 98.31 103 ARG A N 1
ATOM 782 C CA . ARG A 1 103 ? 1.611 12.075 3.478 1.00 98.31 103 ARG A CA 1
ATOM 783 C C . ARG A 1 103 ? 0.428 11.125 3.619 1.00 98.31 103 ARG A C 1
ATOM 785 O O . ARG A 1 103 ? -0.038 10.574 2.625 1.00 98.31 103 ARG A O 1
ATOM 792 N N . LEU A 1 104 ? -0.052 10.950 4.846 1.00 98.44 104 LEU A N 1
ATOM 793 C CA . LEU A 1 104 ? -1.230 10.146 5.153 1.00 98.44 104 LEU A CA 1
ATOM 794 C C . LEU A 1 104 ? -2.386 11.089 5.496 1.00 98.44 104 LEU A C 1
ATOM 796 O O . LEU A 1 104 ? -2.350 11.794 6.502 1.00 98.44 104 LEU A O 1
ATOM 800 N N . GLU A 1 105 ? -3.383 11.151 4.621 1.00 98.19 105 GLU A N 1
ATOM 801 C CA . GLU A 1 105 ? -4.555 12.016 4.767 1.00 98.19 105 GLU A CA 1
ATOM 802 C C . GLU A 1 105 ? -5.674 11.217 5.433 1.00 98.19 105 GLU A C 1
ATOM 804 O O . GLU A 1 105 ? -6.293 10.365 4.796 1.00 98.19 105 GLU A O 1
ATOM 809 N N . VAL A 1 106 ? -5.897 11.458 6.728 1.00 98.25 106 VAL A N 1
ATOM 810 C CA . VAL A 1 106 ? -6.809 10.679 7.579 1.00 98.25 106 VAL A CA 1
ATOM 811 C C . VAL A 1 106 ? -8.124 11.427 7.813 1.00 98.25 106 VAL A C 1
ATOM 813 O O . VAL A 1 106 ? -8.136 12.595 8.194 1.00 98.25 106 VAL A O 1
ATOM 816 N N . THR A 1 107 ? -9.238 10.721 7.635 1.00 97.44 107 THR A N 1
ATOM 817 C CA . THR A 1 107 ? -10.593 11.118 8.057 1.00 97.44 107 THR A CA 1
ATOM 818 C C . THR A 1 107 ? -11.116 10.127 9.104 1.00 97.44 107 THR A C 1
ATOM 820 O O . THR A 1 107 ? -10.441 9.151 9.425 1.00 97.44 107 THR A O 1
ATOM 823 N N . GLU A 1 108 ? -12.330 10.320 9.629 1.00 96.31 108 GLU A N 1
ATOM 824 C CA . GLU A 1 108 ? -12.917 9.409 10.627 1.00 96.31 108 GLU A CA 1
ATOM 825 C C . GLU A 1 108 ? -12.981 7.939 10.163 1.00 96.31 108 GLU A C 1
ATOM 827 O O . GLU A 1 108 ? -12.742 7.032 10.967 1.00 96.31 108 GLU A O 1
ATOM 832 N N . ALA A 1 109 ? -13.285 7.712 8.878 1.00 97.00 109 ALA A N 1
ATOM 833 C CA . ALA A 1 109 ? -13.598 6.391 8.323 1.00 97.00 109 ALA A CA 1
ATOM 834 C C . ALA A 1 109 ? -12.692 5.935 7.161 1.00 97.00 109 ALA A C 1
ATOM 836 O O . ALA A 1 109 ? -12.755 4.771 6.763 1.00 97.00 109 ALA A O 1
ATOM 837 N N . LYS A 1 110 ? -11.862 6.824 6.600 1.00 98.00 110 LYS A N 1
ATOM 838 C CA . LYS A 1 110 ? -10.982 6.540 5.451 1.00 98.00 110 LYS A CA 1
ATOM 839 C C . LYS A 1 110 ? -9.647 7.278 5.574 1.00 98.00 110 LYS A C 1
ATOM 841 O O . LYS A 1 110 ? -9.629 8.422 6.024 1.00 98.00 110 LYS A O 1
ATOM 846 N N . ALA A 1 111 ? -8.553 6.660 5.137 1.00 98.50 111 ALA A N 1
ATOM 847 C CA . ALA A 1 111 ? -7.251 7.305 5.012 1.00 98.50 111 ALA A CA 1
ATOM 848 C C . ALA A 1 111 ? -6.594 7.007 3.653 1.00 98.50 111 ALA A C 1
ATOM 850 O O . ALA A 1 111 ? -6.604 5.867 3.181 1.00 98.50 111 ALA A O 1
ATOM 851 N N . ASN A 1 112 ? -6.014 8.036 3.033 1.00 98.38 112 ASN A N 1
ATOM 852 C CA . ASN A 1 112 ? -5.336 7.956 1.736 1.00 98.38 112 ASN A CA 1
ATOM 853 C C . ASN A 1 112 ? -3.831 8.187 1.917 1.00 98.38 112 ASN A C 1
ATOM 855 O O . ASN A 1 112 ? -3.429 9.151 2.568 1.00 98.38 112 ASN A O 1
ATOM 859 N N . LEU A 1 113 ? -3.000 7.321 1.334 1.00 98.69 113 LEU A N 1
ATOM 860 C CA . LEU A 1 113 ? -1.543 7.462 1.349 1.00 98.69 113 LEU A CA 1
ATOM 861 C C . LEU A 1 113 ? -1.064 8.091 0.034 1.00 98.69 113 LEU A C 1
ATOM 863 O O . LEU A 1 113 ? -1.198 7.478 -1.022 1.00 98.69 113 LEU A O 1
ATOM 867 N N . ASN A 1 114 ? -0.441 9.262 0.114 1.00 98.50 114 ASN A N 1
ATOM 868 C CA . ASN A 1 114 ? 0.189 9.950 -1.013 1.00 98.50 114 ASN A CA 1
ATOM 869 C C . ASN A 1 114 ? 1.719 9.835 -0.881 1.00 98.50 114 ASN A C 1
ATOM 871 O O . ASN A 1 114 ? 2.248 9.960 0.228 1.00 98.50 114 ASN A O 1
ATOM 875 N N . ILE A 1 115 ? 2.431 9.558 -1.980 1.00 98.44 115 ILE A N 1
ATOM 876 C CA . ILE A 1 115 ? 3.879 9.268 -1.990 1.00 98.44 115 ILE A CA 1
ATOM 877 C C . ILE A 1 115 ? 4.626 9.998 -3.111 1.00 98.44 115 ILE A C 1
ATOM 879 O O . ILE A 1 115 ? 4.088 10.207 -4.193 1.00 98.44 115 ILE A O 1
ATOM 883 N N . GLY A 1 116 ? 5.908 10.287 -2.897 1.00 98.25 116 GLY A N 1
ATOM 884 C CA . GLY A 1 116 ? 6.753 10.987 -3.863 1.00 98.25 116 GLY A CA 1
ATOM 885 C C . GLY A 1 116 ? 6.523 12.497 -3.868 1.00 98.25 116 GLY A C 1
ATOM 886 O O . GLY A 1 116 ? 5.560 13.016 -3.302 1.00 98.25 116 GLY A O 1
ATOM 887 N N . ASN A 1 117 ? 7.442 13.227 -4.495 1.00 97.06 117 ASN A N 1
ATOM 888 C CA . ASN A 1 117 ? 7.408 14.695 -4.525 1.00 97.06 117 ASN A CA 1
ATOM 889 C C . ASN A 1 117 ? 6.179 15.274 -5.254 1.00 97.06 117 ASN A C 1
ATOM 891 O O . ASN A 1 117 ? 5.770 16.398 -4.966 1.00 97.06 117 ASN A O 1
ATOM 895 N N . ASP A 1 118 ? 5.579 14.484 -6.143 1.00 95.56 118 ASP A N 1
ATOM 896 C CA . ASP A 1 118 ? 4.350 14.741 -6.898 1.00 95.56 118 ASP A CA 1
ATOM 897 C C . ASP A 1 118 ? 3.055 14.385 -6.132 1.00 95.56 118 ASP A C 1
ATOM 899 O O . ASP A 1 118 ? 1.972 14.492 -6.700 1.00 95.56 118 ASP A O 1
ATOM 903 N N . ASP A 1 119 ? 3.147 13.978 -4.856 1.00 95.75 119 ASP A N 1
ATOM 904 C CA . ASP A 1 119 ? 2.018 13.542 -4.013 1.00 95.75 119 ASP A CA 1
ATOM 905 C C . ASP A 1 119 ? 1.150 12.446 -4.662 1.00 95.75 119 ASP A C 1
ATOM 907 O O . ASP A 1 119 ? -0.069 12.401 -4.490 1.00 95.75 119 ASP A O 1
ATOM 911 N N . TRP A 1 120 ? 1.783 11.527 -5.397 1.00 95.81 120 TRP A N 1
ATOM 912 C CA . TRP A 1 120 ? 1.104 10.463 -6.130 1.00 95.81 120 TRP A CA 1
ATOM 913 C C . TRP A 1 120 ? 0.241 9.581 -5.205 1.00 95.81 120 TRP A C 1
ATOM 915 O O . TRP A 1 120 ? 0.782 8.937 -4.297 1.00 95.81 120 TRP A O 1
ATOM 925 N N . PRO A 1 121 ? -1.082 9.478 -5.437 1.00 96.31 121 PRO A N 1
ATOM 926 C CA . PRO A 1 121 ? -1.973 8.727 -4.562 1.00 96.31 121 PRO A CA 1
ATOM 927 C C . PRO A 1 121 ? -1.791 7.219 -4.745 1.00 96.31 121 PRO A C 1
ATOM 929 O O . PRO A 1 121 ? -1.928 6.682 -5.854 1.00 96.31 121 PRO A O 1
ATOM 932 N N . PHE A 1 122 ? -1.525 6.508 -3.651 1.00 97.50 122 PHE A N 1
ATOM 933 C CA . PHE A 1 122 ? -1.531 5.048 -3.618 1.00 97.50 122 PHE A CA 1
ATOM 934 C C . PHE A 1 122 ? -2.947 4.520 -3.884 1.00 97.50 122 PHE A C 1
ATOM 936 O O . PHE A 1 122 ? -3.925 5.027 -3.343 1.00 97.50 122 PHE A O 1
ATOM 943 N N . ALA A 1 123 ? -3.056 3.506 -4.745 1.00 95.94 123 ALA A N 1
ATOM 944 C CA . ALA A 1 123 ? -4.344 3.079 -5.285 1.00 95.94 123 ALA A CA 1
ATOM 945 C C . ALA A 1 123 ? -5.250 2.364 -4.268 1.00 95.94 123 ALA A C 1
ATOM 947 O O . ALA A 1 123 ? -6.465 2.390 -4.431 1.00 95.94 123 ALA A O 1
ATOM 948 N N . VAL A 1 124 ? -4.686 1.726 -3.234 1.00 97.88 124 VAL A N 1
ATOM 949 C CA . VAL A 1 124 ? -5.461 0.986 -2.226 1.00 97.88 124 VAL A CA 1
ATOM 950 C C . VAL A 1 124 ? -5.595 1.838 -0.957 1.00 97.88 124 VAL A C 1
ATOM 952 O O . VAL A 1 124 ? -4.615 1.976 -0.221 1.00 97.88 124 VAL A O 1
ATOM 955 N N . PRO A 1 125 ? -6.766 2.436 -0.675 1.00 98.00 125 PRO A N 1
ATOM 956 C CA . PRO A 1 125 ? -6.947 3.249 0.518 1.00 98.00 125 PRO A CA 1
ATOM 957 C C . PRO A 1 125 ? -7.153 2.381 1.762 1.00 98.00 125 PRO A C 1
ATOM 959 O O . PRO A 1 125 ? -7.518 1.206 1.681 1.00 98.00 125 PRO A O 1
ATOM 962 N N . LEU A 1 126 ? -6.974 2.995 2.926 1.00 98.69 126 LEU A N 1
ATOM 963 C CA . LEU A 1 126 ? -7.336 2.420 4.216 1.00 98.69 126 LEU A CA 1
ATOM 964 C C . LEU A 1 126 ? -8.757 2.836 4.586 1.00 98.69 126 LEU A C 1
ATOM 966 O O . LEU A 1 126 ? -9.128 3.998 4.427 1.00 98.69 126 LEU A O 1
ATOM 970 N N . VAL A 1 127 ? -9.543 1.907 5.116 1.00 98.44 127 VAL A N 1
ATOM 971 C CA . VAL A 1 127 ? -10.912 2.146 5.594 1.00 98.44 127 VAL A CA 1
ATOM 972 C C . VAL A 1 127 ? -11.090 1.585 7.001 1.00 98.44 127 VAL A C 1
ATOM 974 O O . VAL A 1 127 ? -10.401 0.642 7.400 1.00 98.44 127 VAL A O 1
ATOM 977 N N . LYS A 1 128 ? -12.001 2.188 7.768 1.00 98.25 128 LYS A N 1
ATOM 978 C CA . LYS A 1 128 ? -12.267 1.839 9.166 1.00 98.25 128 LYS A CA 1
ATOM 979 C C . LYS A 1 128 ? -13.589 1.087 9.302 1.00 98.25 128 LYS A C 1
ATOM 981 O O . LYS A 1 128 ? -14.626 1.561 8.842 1.00 98.25 128 LYS A O 1
ATOM 986 N N . LYS A 1 129 ? -13.578 -0.053 9.993 1.00 96.62 129 LYS A N 1
ATOM 987 C CA . LYS A 1 129 ? -14.765 -0.859 10.328 1.00 96.62 129 LYS A CA 1
ATOM 988 C C . LYS A 1 129 ? -14.617 -1.406 11.740 1.00 96.62 129 LYS A C 1
ATOM 990 O O . LYS A 1 129 ? -13.551 -1.892 12.097 1.00 96.62 129 LYS A O 1
ATOM 995 N N . GLU A 1 130 ? -15.675 -1.312 12.547 1.00 95.50 130 GLU A N 1
ATOM 996 C CA . GLU A 1 130 ? -15.686 -1.833 13.931 1.00 95.50 130 GLU A CA 1
ATOM 997 C C . GLU A 1 130 ? -14.507 -1.306 14.787 1.00 95.50 130 GLU A C 1
ATOM 999 O O . GLU A 1 130 ? -13.963 -1.996 15.641 1.00 95.50 130 GLU A O 1
ATOM 1004 N N . GLY A 1 131 ? -14.094 -0.056 14.535 1.00 96.06 131 GLY A N 1
ATOM 1005 C CA . GLY A 1 131 ? -12.965 0.609 15.197 1.00 96.06 131 GLY A CA 1
ATOM 1006 C C . GLY A 1 131 ? -11.591 0.352 14.564 1.00 96.06 131 GLY A C 1
ATOM 1007 O O . GLY A 1 131 ? -10.699 1.178 14.744 1.00 96.06 131 GLY A O 1
ATOM 1008 N N . LEU A 1 132 ? -11.440 -0.723 13.786 1.00 98.19 132 LEU A N 1
ATOM 1009 C CA . LEU A 1 132 ? -10.179 -1.191 13.204 1.00 98.19 132 LEU A CA 1
ATOM 1010 C C . LEU A 1 132 ? -9.988 -0.735 11.752 1.00 98.19 132 LEU A C 1
ATOM 1012 O O . LEU A 1 132 ? -10.956 -0.532 11.020 1.00 98.19 132 LEU A O 1
ATOM 1016 N N . TRP A 1 133 ? -8.733 -0.631 11.322 1.00 98.56 133 TRP A N 1
ATOM 1017 C CA . TRP A 1 133 ? -8.334 -0.222 9.972 1.00 98.56 133 TRP A CA 1
ATOM 1018 C C . TRP A 1 133 ? -7.863 -1.403 9.121 1.00 98.56 133 TRP A C 1
ATOM 1020 O O . TRP A 1 133 ? -7.191 -2.302 9.625 1.00 98.56 133 TRP A O 1
ATOM 1030 N N . TYR A 1 134 ? -8.176 -1.388 7.826 1.00 98.44 134 TYR A N 1
ATOM 1031 C CA . TYR A 1 134 ? -7.688 -2.353 6.831 1.00 98.44 134 TYR A CA 1
ATOM 1032 C C . TYR A 1 134 ? -7.646 -1.718 5.433 1.00 98.44 134 TYR A C 1
ATOM 1034 O O . TYR A 1 134 ? -8.275 -0.686 5.195 1.00 98.44 134 TYR A O 1
ATOM 1042 N N . PHE A 1 135 ? -6.889 -2.311 4.507 1.00 98.50 135 PHE A N 1
ATOM 1043 C CA . PHE A 1 135 ? -6.821 -1.844 3.119 1.00 98.50 135 PHE A CA 1
ATOM 1044 C C . PHE A 1 135 ? -8.039 -2.325 2.320 1.00 98.50 135 PHE A C 1
ATOM 1046 O O . PHE A 1 135 ? -8.324 -3.525 2.295 1.00 98.50 135 PHE A O 1
ATOM 1053 N N . ASP A 1 136 ? -8.731 -1.419 1.623 1.00 97.88 136 ASP A N 1
ATOM 1054 C CA . ASP A 1 136 ? -9.833 -1.777 0.722 1.00 97.88 136 ASP A CA 1
ATOM 1055 C C . ASP A 1 136 ? -9.292 -2.287 -0.621 1.00 97.88 136 ASP A C 1
ATOM 1057 O O . ASP A 1 136 ? -9.231 -1.579 -1.630 1.00 97.88 136 ASP A O 1
ATOM 1061 N N . THR A 1 137 ? -8.896 -3.558 -0.628 1.00 96.56 137 THR A N 1
ATOM 1062 C CA . THR A 1 137 ? -8.393 -4.286 -1.801 1.00 96.56 137 THR A CA 1
ATOM 1063 C C . THR A 1 137 ? -9.408 -4.334 -2.953 1.00 96.56 137 THR A C 1
ATOM 1065 O O . THR A 1 137 ? -9.003 -4.468 -4.109 1.00 96.56 137 THR A O 1
ATOM 1068 N N . LYS A 1 138 ? -10.718 -4.186 -2.691 1.00 95.44 138 LYS A N 1
ATOM 1069 C CA . LYS A 1 138 ? -11.745 -4.117 -3.746 1.00 95.44 138 LYS A CA 1
ATOM 1070 C C . LYS A 1 138 ? -11.697 -2.759 -4.445 1.00 95.44 138 LYS A C 1
ATOM 1072 O O . LYS A 1 138 ? -11.557 -2.718 -5.665 1.00 95.44 138 LYS A O 1
ATOM 1077 N N . GLN A 1 139 ? -11.731 -1.665 -3.686 1.00 95.62 139 GLN A N 1
ATOM 1078 C CA . GLN A 1 139 ? -11.598 -0.314 -4.237 1.00 95.62 139 GLN A CA 1
ATOM 1079 C C . GLN A 1 139 ? -10.241 -0.116 -4.927 1.00 95.62 139 GLN A C 1
ATOM 1081 O O . GLN A 1 139 ? -10.180 0.448 -6.017 1.00 95.62 139 GLN A O 1
ATOM 1086 N N . GLY A 1 140 ? -9.161 -0.653 -4.354 1.00 94.75 140 GLY A N 1
ATOM 1087 C CA . GLY A 1 140 ? -7.832 -0.603 -4.967 1.00 94.75 140 GLY A CA 1
ATOM 1088 C C . GLY A 1 140 ? -7.730 -1.348 -6.299 1.00 94.75 140 GLY A C 1
ATOM 1089 O O . GLY A 1 140 ? -7.031 -0.898 -7.205 1.00 94.75 140 GLY A O 1
ATOM 1090 N N . ARG A 1 141 ? -8.461 -2.457 -6.460 1.00 94.31 141 ARG A N 1
ATOM 1091 C CA . ARG A 1 141 ? -8.565 -3.188 -7.731 1.00 94.31 141 ARG A CA 1
ATOM 1092 C C . ARG A 1 141 ? -9.290 -2.370 -8.798 1.00 94.31 141 ARG A C 1
ATOM 1094 O O . ARG A 1 141 ? -8.820 -2.305 -9.930 1.00 94.31 141 ARG A O 1
ATOM 1101 N N . GLU A 1 142 ? -10.406 -1.746 -8.433 1.00 94.06 142 GLU A N 1
ATOM 1102 C CA . GLU A 1 142 ? -11.197 -0.879 -9.319 1.00 94.06 142 GLU A CA 1
ATOM 1103 C C . GLU A 1 142 ? -10.365 0.327 -9.794 1.00 94.06 142 GLU A C 1
ATOM 1105 O O . GLU A 1 142 ? -10.293 0.596 -10.993 1.00 94.06 142 GLU A O 1
ATOM 1110 N N . GLU A 1 143 ? -9.629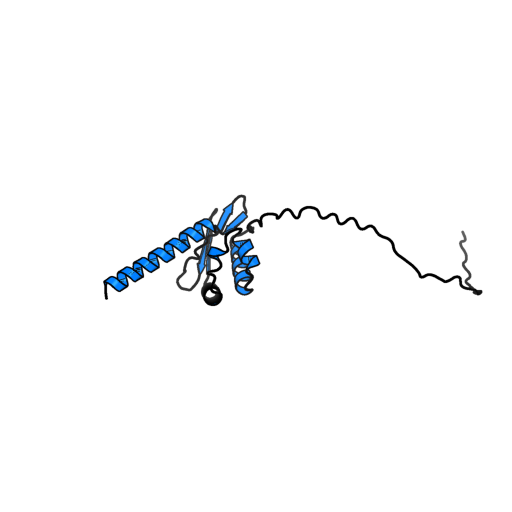 0.965 -8.882 1.00 94.12 143 GLU A N 1
ATOM 1111 C CA . GLU A 1 143 ? -8.713 2.078 -9.169 1.00 94.12 143 GLU A CA 1
ATOM 1112 C C . GLU A 1 143 ? -7.532 1.673 -10.075 1.00 94.12 143 GLU A C 1
ATOM 1114 O O . GLU A 1 143 ? -7.197 2.376 -11.031 1.00 94.12 143 GLU A O 1
ATOM 1119 N N . ILE A 1 144 ? -6.900 0.516 -9.835 1.00 91.62 144 ILE A N 1
ATOM 1120 C CA . ILE A 1 144 ? -5.803 0.017 -10.687 1.00 91.62 144 ILE A CA 1
ATOM 1121 C C . ILE A 1 144 ? -6.295 -0.286 -12.109 1.00 91.62 144 ILE A C 1
ATOM 1123 O O . ILE A 1 144 ? -5.571 -0.025 -13.074 1.00 91.62 144 ILE A O 1
ATOM 1127 N N . LEU A 1 145 ? -7.517 -0.804 -12.262 1.00 89.81 145 LEU A N 1
ATOM 1128 C CA . LEU A 1 145 ? -8.132 -1.019 -13.574 1.00 89.81 145 LEU A CA 1
ATOM 1129 C C . LEU A 1 145 ? -8.428 0.315 -14.277 1.00 89.81 145 LEU A C 1
ATOM 1131 O O . LEU A 1 145 ? -8.060 0.468 -15.442 1.00 89.81 145 LEU A O 1
ATOM 1135 N N . ALA A 1 146 ? -8.986 1.300 -13.569 1.00 89.62 146 ALA A N 1
ATOM 1136 C CA . ALA A 1 146 ? -9.240 2.638 -14.110 1.00 89.62 146 ALA A CA 1
ATOM 1137 C C . ALA A 1 146 ? -7.951 3.328 -14.597 1.00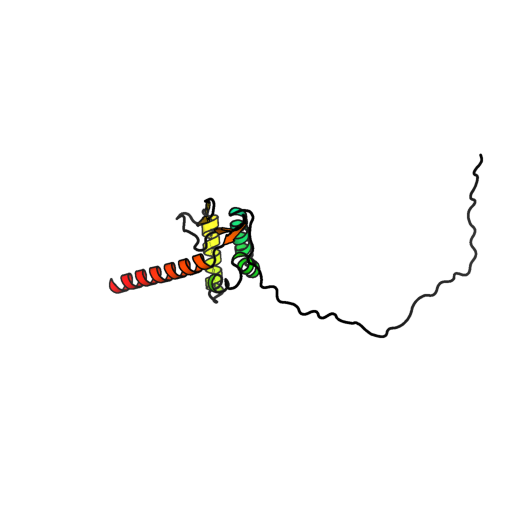 89.62 146 ALA A C 1
ATOM 1139 O O . ALA A 1 146 ? -7.909 3.843 -15.716 1.00 89.62 146 ALA A O 1
ATOM 1140 N N . ARG A 1 147 ? -6.858 3.262 -13.820 1.00 91.81 147 ARG A N 1
ATOM 1141 C CA . ARG A 1 147 ? -5.548 3.811 -14.228 1.00 91.81 147 ARG A CA 1
ATOM 1142 C C . ARG A 1 147 ? -4.980 3.126 -15.475 1.00 91.81 147 ARG A C 1
ATOM 1144 O O . ARG A 1 147 ? -4.382 3.801 -16.313 1.00 91.81 147 ARG A O 1
ATOM 1151 N N . ARG A 1 148 ? -5.170 1.808 -15.629 1.00 87.50 148 ARG A N 1
ATOM 1152 C CA . ARG A 1 148 ? -4.760 1.069 -16.843 1.00 87.50 148 ARG A CA 1
ATOM 1153 C C . ARG A 1 148 ? -5.557 1.517 -18.070 1.00 87.50 148 ARG A C 1
ATOM 1155 O O . ARG A 1 148 ? -4.953 1.767 -19.108 1.00 87.50 148 ARG A O 1
ATOM 1162 N N . ILE A 1 149 ? -6.876 1.666 -17.940 1.00 86.12 149 ILE A N 1
ATOM 1163 C CA . ILE A 1 149 ? -7.755 2.148 -19.019 1.00 86.12 149 ILE A CA 1
ATOM 1164 C C . ILE A 1 149 ? -7.335 3.556 -19.464 1.00 86.12 149 ILE A C 1
ATOM 1166 O O . ILE A 1 149 ? -6.976 3.731 -20.625 1.00 86.12 149 ILE A O 1
ATOM 1170 N N . GLY A 1 150 ? -7.245 4.520 -18.540 1.00 80.31 150 GLY A N 1
ATOM 1171 C CA . GLY A 1 150 ? -6.854 5.897 -18.871 1.00 80.31 150 GLY A CA 1
ATOM 1172 C C . GLY A 1 150 ? -5.454 6.014 -19.496 1.00 80.31 150 GLY A C 1
ATOM 1173 O O . GLY A 1 150 ? -5.241 6.822 -20.396 1.00 80.31 150 GLY A O 1
ATOM 1174 N N . THR A 1 151 ? -4.503 5.163 -19.088 1.00 81.44 151 THR A N 1
ATOM 1175 C CA . THR A 1 151 ? -3.165 5.099 -19.715 1.00 81.44 151 THR A CA 1
ATOM 1176 C C . THR A 1 151 ? -3.248 4.607 -21.166 1.00 81.44 151 THR A C 1
ATOM 1178 O O . THR A 1 151 ? -2.611 5.178 -22.053 1.00 81.44 151 THR A O 1
ATOM 1181 N N . ASN A 1 152 ? -4.063 3.582 -21.428 1.00 74.69 152 ASN A N 1
ATOM 1182 C CA . ASN A 1 152 ? -4.261 3.035 -22.771 1.00 74.69 152 ASN A CA 1
ATOM 1183 C C . ASN A 1 152 ? -4.998 4.028 -23.689 1.00 74.69 152 ASN A C 1
ATOM 1185 O O . ASN A 1 152 ? -4.607 4.196 -24.846 1.00 74.69 152 ASN A O 1
ATOM 1189 N N . GLU A 1 153 ? -6.006 4.736 -23.178 1.00 76.94 153 GLU A N 1
ATOM 1190 C CA . GLU A 1 153 ? -6.729 5.791 -23.902 1.00 76.94 153 GLU A CA 1
ATOM 1191 C C . GLU A 1 153 ? -5.803 6.955 -24.283 1.00 76.94 153 GLU A C 1
ATOM 1193 O O . GLU A 1 153 ? -5.748 7.333 -25.454 1.00 76.94 153 GLU A O 1
ATOM 1198 N N . LEU A 1 154 ? -4.984 7.450 -23.345 1.00 70.19 154 LEU A N 1
ATOM 1199 C CA . LEU A 1 154 ? -3.958 8.462 -23.628 1.00 70.19 154 LEU A CA 1
ATOM 1200 C C . LEU A 1 154 ? -2.959 7.992 -24.697 1.00 70.19 154 LEU A C 1
ATOM 1202 O O . LEU A 1 154 ? -2.644 8.748 -25.615 1.00 70.19 154 LEU A O 1
ATOM 1206 N N . SER A 1 155 ? -2.499 6.737 -24.628 1.00 58.34 155 SER A N 1
ATOM 1207 C CA . SER A 1 155 ? -1.602 6.179 -25.653 1.00 58.34 155 SER A CA 1
ATOM 1208 C C . SER A 1 155 ? -2.270 6.070 -27.030 1.00 58.34 155 SER A C 1
ATOM 1210 O O . SER A 1 155 ? -1.624 6.309 -28.047 1.00 58.34 155 SER A O 1
AT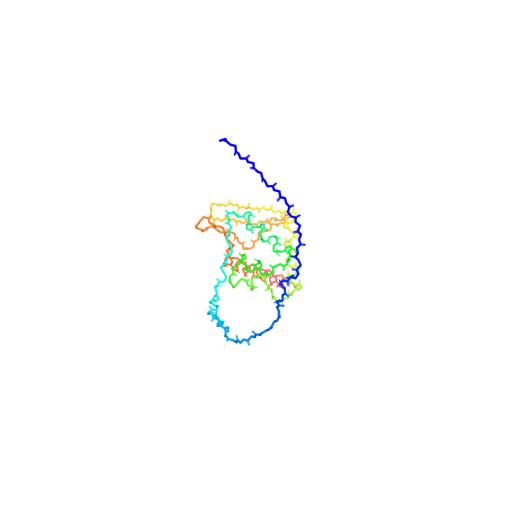OM 1212 N N . THR A 1 156 ? -3.579 5.798 -27.070 1.00 68.75 156 THR A N 1
ATOM 1213 C CA . THR A 1 156 ? -4.359 5.719 -28.315 1.00 68.75 156 THR A CA 1
ATOM 1214 C C . THR A 1 156 ? -4.495 7.098 -28.957 1.00 68.75 156 THR A C 1
ATOM 1216 O O . THR A 1 156 ? -4.242 7.245 -30.151 1.00 68.75 156 THR A O 1
ATOM 1219 N N . ILE A 1 157 ? -4.801 8.131 -28.163 1.00 63.97 157 ILE A N 1
ATOM 1220 C CA . ILE A 1 157 ? -4.829 9.527 -28.630 1.00 63.97 157 ILE A CA 1
ATOM 1221 C C . ILE A 1 157 ? -3.454 9.935 -29.177 1.00 63.97 157 ILE A C 1
ATOM 1223 O O . ILE A 1 157 ? -3.377 10.539 -30.243 1.00 63.97 157 ILE A O 1
ATOM 1227 N N . GLN A 1 158 ? -2.368 9.562 -28.493 1.00 57.19 158 GLN A N 1
ATOM 1228 C CA . GLN A 1 158 ? -1.004 9.888 -28.917 1.00 57.19 158 GLN A CA 1
ATOM 1229 C C . GLN A 1 158 ? -0.614 9.244 -30.259 1.00 57.19 158 GLN A C 1
ATOM 1231 O O . GLN A 1 158 ? 0.135 9.860 -31.016 1.00 57.19 158 GLN A O 1
ATOM 1236 N N . VAL A 1 159 ? -1.128 8.046 -30.566 1.00 64.00 159 VAL A N 1
ATOM 1237 C CA . VAL A 1 159 ? -0.936 7.360 -31.860 1.00 64.00 159 VAL A CA 1
ATOM 1238 C C . VAL A 1 159 ? -1.809 7.966 -32.963 1.00 64.00 159 VAL A C 1
ATOM 1240 O O . VAL A 1 159 ? -1.359 8.073 -34.096 1.00 64.00 159 VAL A O 1
ATOM 1243 N N . CYS A 1 160 ? -3.027 8.421 -32.656 1.00 59.50 160 CYS A N 1
ATOM 1244 C CA . CYS A 1 160 ? -3.898 9.104 -33.624 1.00 59.50 160 CYS A CA 1
ATOM 1245 C C . CYS A 1 160 ? -3.479 10.556 -33.946 1.00 59.50 160 CYS A C 1
ATOM 1247 O O . CYS A 1 160 ? -4.157 11.221 -34.730 1.00 59.50 160 CYS A O 1
ATOM 1249 N N . LEU A 1 161 ? -2.394 11.051 -33.341 1.00 59.91 161 LEU A N 1
ATOM 1250 C CA . LEU A 1 161 ? -1.809 12.381 -33.557 1.00 59.91 161 LEU A CA 1
ATOM 1251 C C . LEU A 1 161 ? -0.402 12.321 -34.196 1.00 59.91 161 LEU A C 1
ATOM 1253 O O . LEU A 1 161 ? 0.309 13.328 -34.175 1.00 59.91 161 LEU A O 1
ATOM 1257 N N . ALA A 1 162 ? 0.001 11.158 -34.723 1.00 51.34 162 ALA A N 1
ATOM 1258 C CA . ALA A 1 162 ? 1.315 10.882 -35.314 1.00 51.34 162 ALA A CA 1
ATOM 1259 C C . ALA A 1 162 ? 1.217 10.472 -36.796 1.00 51.34 162 ALA A C 1
ATOM 1261 O O . ALA A 1 162 ? 2.166 10.815 -37.536 1.00 51.34 162 ALA A O 1
#

Sequence (162 aa):
MVLYINTKKKDSWFKRSGALLMAAAFIAVFISGPSQAEAAKQQTFASPEEAVNALVKALKSDDAKALEAIFGPGSRDLLFSGDPVADKATRERFLSRYGEKNRLEVTEAKANLNIGNDDWPFAVPLVKKEGLWYFDTKQGREEILARRIGTNELSTIQVCLA